Protein AF-A0A2M7J6I3-F1 (afdb_monomer)

Sequence (138 aa):
MFTAGAASIVLYNLITQEGPIFKLLWSYYGLYSVLTGNAFSDILSYIRLFALGLTTGLVAMAINEIVWIVVSWGTWAIPLAAVFFVILHAGNLVINMLGATVHTMRLQFYEFFTKFIRTGGHYFKPLKNFVKYSSLEI

Foldseek 3Di:
DLVVVLVVVLVVLVVPDDDDPVSVVVNVVSSVCCCVPPVVVVVVLCVLVVVLVVVLVVQLVVLVVVLVVQPVVDPVSNVVSVVSNVVSNVVSVVVSVVSVVVSVVVCCVPVVCVPPPDPDDDDDDPPPPPPPPDDPDD

Radius of gyration: 30.02 Å; Cα contacts (8 Å, |Δi|>4): 39; chains: 1; bounding box: 80×75×70 Å

pLDDT: mean 71.2, std 14.81, range [43.47, 93.12]

Secondary structure (DSSP, 8-state):
-HHHHHHHHHHHHHHS---HHHHHHHHHHHHHHHIIIIIHHHHHHHHHHHHHHHHHHHHHHHHHHHHHHHHHT-GGGHHHHHHHHHHHHHHHHHHHHHHHHHHHHHHIIIIIHHHH--S-PPP---------------

Solvent-accessible surface area (backbone atoms only — not comparable to full-atom values): 8154 Å² total; per-residue (Å²): 108,71,67,56,54,53,47,52,55,50,49,53,61,62,74,76,61,98,51,80,69,62,48,55,55,53,47,51,53,48,48,50,49,48,54,60,53,50,53,49,52,53,50,63,62,49,46,57,61,51,50,54,55,50,51,54,50,53,50,52,52,53,52,49,52,54,36,53,56,43,41,69,78,33,83,85,33,43,69,56,27,54,54,49,51,52,52,54,52,53,49,52,50,53,54,46,53,55,49,50,55,55,55,48,52,53,45,49,58,58,59,46,42,72,75,71,53,72,93,79,74,79,81,85,72,78,85,77,81,76,79,74,80,72,79,82,85,124

Structure (mmCIF, N/CA/C/O backbone):
data_AF-A0A2M7J6I3-F1
#
_entry.id   AF-A0A2M7J6I3-F1
#
loop_
_atom_site.group_PDB
_atom_site.id
_atom_site.type_symbol
_atom_site.label_atom_id
_atom_site.label_alt_id
_atom_site.label_comp_id
_atom_site.label_asym_id
_atom_site.label_entity_id
_atom_site.label_seq_id
_atom_site.pdbx_PDB_ins_code
_atom_site.Cartn_x
_atom_site.Cartn_y
_atom_site.Cartn_z
_atom_site.occupancy
_atom_site.B_iso_or_equiv
_atom_site.auth_seq_id
_atom_site.auth_comp_id
_atom_site.auth_asym_id
_atom_site.auth_atom_id
_atom_site.pdbx_PDB_model_num
ATOM 1 N N . MET A 1 1 ? -15.818 16.548 12.578 1.00 50.97 1 MET A N 1
ATOM 2 C CA . MET A 1 1 ? -16.635 15.426 13.105 1.00 50.97 1 MET A CA 1
ATOM 3 C C . MET A 1 1 ? -16.100 14.874 14.427 1.00 50.97 1 MET A C 1
ATOM 5 O O . MET A 1 1 ? -16.887 14.800 15.358 1.00 50.97 1 MET A O 1
ATOM 9 N N . PHE A 1 2 ? -14.798 14.589 14.583 1.00 44.53 2 PHE A N 1
ATOM 10 C CA . PHE A 1 2 ? -14.221 14.157 15.877 1.00 44.53 2 PHE A CA 1
ATOM 11 C C . PHE A 1 2 ? -14.407 15.162 17.030 1.00 44.53 2 PHE A C 1
ATOM 13 O O . PHE A 1 2 ? -14.701 14.768 18.154 1.00 44.53 2 PHE A O 1
ATOM 20 N N . THR A 1 3 ? -14.329 16.464 16.746 1.00 47.62 3 THR A N 1
ATOM 21 C CA . THR A 1 3 ? -14.563 17.535 17.731 1.00 47.62 3 THR A CA 1
ATOM 22 C C . THR A 1 3 ? -16.013 17.604 18.213 1.00 47.62 3 THR A C 1
ATOM 24 O O . THR A 1 3 ? -16.250 17.871 19.384 1.00 47.62 3 THR A O 1
ATOM 27 N N . ALA A 1 4 ? -16.983 17.304 17.342 1.00 54.22 4 ALA A N 1
ATOM 28 C CA . ALA A 1 4 ? -18.402 17.267 17.692 1.00 54.22 4 ALA A CA 1
ATOM 29 C C . ALA A 1 4 ? -18.740 16.043 18.561 1.00 54.22 4 ALA A C 1
ATOM 31 O O . ALA A 1 4 ? -19.471 16.178 19.535 1.00 54.22 4 ALA A O 1
ATOM 32 N N . GLY A 1 5 ? -18.142 14.880 18.262 1.00 57.19 5 GLY A N 1
ATOM 33 C CA . GLY A 1 5 ? -18.269 13.666 19.080 1.00 57.19 5 GLY A CA 1
ATOM 34 C C . GLY A 1 5 ? -17.647 13.818 20.474 1.00 57.19 5 GLY A C 1
ATOM 35 O O . GLY A 1 5 ? -18.268 13.470 21.480 1.00 57.19 5 GLY A O 1
ATOM 36 N N . ALA A 1 6 ? -16.457 14.423 20.548 1.00 55.38 6 ALA A N 1
ATOM 37 C CA . ALA A 1 6 ? -15.814 14.763 21.816 1.00 55.38 6 ALA A CA 1
ATOM 38 C C . ALA A 1 6 ? -16.640 15.788 22.614 1.00 55.38 6 ALA A C 1
ATOM 40 O O . ALA A 1 6 ? -16.854 15.605 23.812 1.00 55.38 6 ALA A O 1
ATOM 41 N N . ALA A 1 7 ? -17.188 16.810 21.947 1.00 56.72 7 ALA A N 1
ATOM 42 C CA . ALA A 1 7 ? -18.059 17.799 22.577 1.00 56.72 7 ALA A CA 1
ATOM 43 C C . ALA A 1 7 ? -19.347 17.175 23.137 1.00 56.72 7 ALA A C 1
ATOM 45 O O . ALA A 1 7 ? -19.743 17.525 24.244 1.00 56.72 7 ALA A O 1
ATOM 46 N N . SER A 1 8 ? -19.971 16.213 22.445 1.00 58.34 8 SER A N 1
ATOM 47 C CA . SER A 1 8 ? -21.177 15.536 22.948 1.00 58.34 8 SER A CA 1
ATOM 48 C C . SER A 1 8 ? -20.927 14.674 24.192 1.00 58.34 8 SER A C 1
ATOM 50 O O . SER A 1 8 ? -21.772 14.641 25.083 1.00 58.34 8 SER A O 1
ATOM 52 N N . ILE A 1 9 ? -19.762 14.025 24.309 1.00 60.66 9 ILE A N 1
ATOM 53 C CA . ILE A 1 9 ? -19.409 13.205 25.484 1.00 60.66 9 ILE A CA 1
ATOM 54 C C . ILE A 1 9 ? -19.045 14.091 26.682 1.00 60.66 9 ILE A C 1
ATOM 56 O O . ILE A 1 9 ? -19.414 13.783 27.819 1.00 60.66 9 ILE A O 1
ATOM 60 N N . VAL A 1 10 ? -18.370 15.216 26.432 1.00 61.69 10 VAL A N 1
ATOM 61 C CA . VAL A 1 10 ? -18.085 16.232 27.455 1.00 61.69 10 VAL A CA 1
ATOM 62 C C . VAL A 1 10 ? -19.378 16.896 27.925 1.00 61.69 10 VAL A C 1
ATOM 64 O O . VAL A 1 10 ? -19.566 17.050 29.127 1.00 61.69 10 VAL A O 1
ATOM 67 N N . LEU A 1 11 ? -20.301 17.218 27.014 1.00 60.81 11 LEU A N 1
ATOM 68 C CA . LEU A 1 11 ? -21.598 17.803 27.355 1.00 60.81 11 LEU A CA 1
ATOM 69 C C . LEU A 1 11 ? -22.469 16.819 28.150 1.00 60.81 11 LEU A C 1
ATOM 71 O O . LEU A 1 11 ? -23.067 17.218 29.141 1.00 60.81 11 LEU A O 1
ATOM 75 N N . TYR A 1 12 ? -22.482 15.532 27.788 1.00 61.28 12 TYR A N 1
ATOM 76 C CA . TYR A 1 12 ? -23.198 14.506 28.553 1.00 61.28 12 TYR A CA 1
ATOM 77 C C . TYR A 1 12 ? -22.631 14.361 29.976 1.00 61.28 12 TYR A C 1
ATOM 79 O O . TYR A 1 12 ? -23.387 14.413 30.942 1.00 61.28 12 TYR A O 1
ATOM 87 N N . ASN A 1 13 ? -21.301 14.314 30.136 1.00 53.62 13 ASN A N 1
ATOM 88 C CA . ASN A 1 13 ? -20.657 14.317 31.460 1.00 53.62 13 ASN A CA 1
ATOM 89 C C . ASN A 1 13 ? -20.875 15.631 32.240 1.00 53.62 13 ASN A C 1
ATOM 91 O O . ASN A 1 13 ? -20.871 15.629 33.472 1.00 53.62 13 ASN A O 1
ATOM 95 N N . LEU A 1 14 ? -21.102 16.752 31.547 1.00 53.72 14 LEU A N 1
ATOM 96 C CA . LEU A 1 14 ? -21.389 18.051 32.158 1.00 53.72 14 LEU A CA 1
ATOM 97 C C . LEU A 1 14 ? -22.806 18.123 32.755 1.00 53.72 14 LEU A C 1
ATOM 99 O O . LEU A 1 14 ? -23.024 18.901 33.683 1.00 53.72 14 LEU A O 1
ATOM 103 N N . ILE A 1 15 ? -23.760 17.328 32.265 1.00 57.84 15 ILE A N 1
ATOM 104 C CA . ILE A 1 15 ? -25.164 17.395 32.705 1.00 57.84 15 ILE A CA 1
ATOM 105 C C . ILE A 1 15 ? -25.437 16.455 33.900 1.00 57.84 15 ILE A C 1
ATOM 107 O O . ILE A 1 15 ? -26.356 16.712 34.668 1.00 57.84 15 ILE A O 1
ATOM 111 N N . THR A 1 16 ? -24.631 15.405 34.122 1.00 50.56 16 THR A N 1
ATOM 112 C CA . THR A 1 16 ? -24.973 14.311 35.064 1.00 50.56 16 THR A CA 1
ATOM 113 C C . THR A 1 16 ? -24.334 14.382 36.470 1.00 50.56 16 THR A C 1
ATOM 115 O O . THR A 1 16 ? -24.668 13.551 37.307 1.00 50.56 16 THR A O 1
ATOM 118 N N . GLN A 1 17 ? -23.423 15.317 36.784 1.00 48.12 17 GLN A N 1
ATOM 119 C CA . GLN A 1 17 ? -22.702 15.335 38.082 1.00 48.12 17 GLN A CA 1
ATOM 120 C C . GLN A 1 17 ? -22.780 16.688 38.826 1.00 48.12 17 GLN A C 1
ATOM 122 O O . GLN A 1 17 ? -22.471 17.749 38.274 1.00 48.12 17 GLN A O 1
ATOM 127 N N . GLU A 1 18 ? -23.148 16.629 40.108 1.00 50.03 18 GLU A N 1
ATOM 128 C CA . GLU A 1 18 ? -23.269 17.738 41.067 1.00 50.03 18 GLU A CA 1
ATOM 129 C C . GLU A 1 18 ? -21.895 18.031 41.722 1.00 50.03 18 GLU A C 1
ATOM 131 O O . GLU A 1 18 ? -21.497 17.370 42.678 1.00 50.03 18 GLU A O 1
ATOM 136 N N . GLY A 1 19 ? -21.124 18.993 41.191 1.00 46.72 19 GLY A N 1
ATOM 137 C CA . GLY A 1 19 ? -19.867 19.456 41.811 1.00 46.72 19 GLY A CA 1
ATOM 138 C C . GLY A 1 19 ? -18.887 20.164 40.848 1.00 46.72 19 GLY A C 1
ATOM 139 O O . GLY A 1 19 ? -18.389 19.525 39.921 1.00 46.72 19 GLY A O 1
ATOM 140 N N . PRO A 1 20 ? -18.550 21.461 41.039 1.00 58.25 20 PRO A N 1
ATOM 141 C CA . PRO A 1 20 ? -17.827 22.271 40.042 1.00 58.25 20 PRO A CA 1
ATOM 142 C C . PRO A 1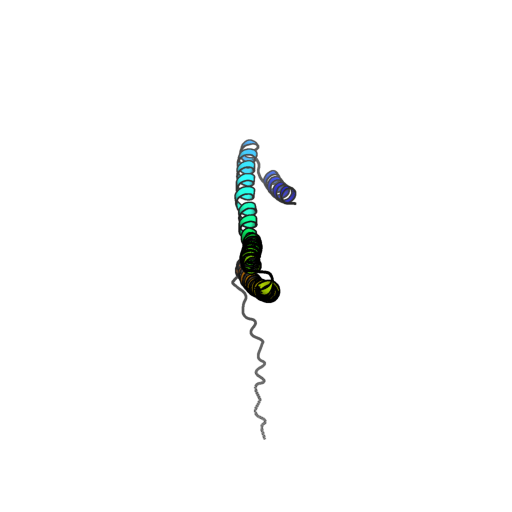 20 ? -16.334 21.930 39.872 1.00 58.25 20 PRO A C 1
ATOM 144 O O . PRO A 1 20 ? -15.815 22.005 38.761 1.00 58.25 20 PRO A O 1
ATOM 147 N N . ILE A 1 21 ? -15.639 21.516 40.938 1.00 59.88 21 ILE A N 1
ATOM 148 C CA . ILE A 1 21 ? -14.189 21.222 40.899 1.00 59.88 21 ILE A CA 1
ATOM 149 C C . ILE A 1 21 ? -13.928 19.799 40.389 1.00 59.88 21 ILE A C 1
ATOM 151 O O . ILE A 1 21 ? -13.038 19.572 39.569 1.00 59.88 21 ILE A O 1
ATOM 155 N N . PHE A 1 22 ? -14.755 18.843 40.817 1.00 58.91 22 PHE A N 1
ATOM 156 C CA . PHE A 1 22 ? -14.677 17.461 40.350 1.00 58.91 22 PHE A CA 1
ATOM 157 C C . PHE A 1 22 ? -15.042 17.357 38.857 1.00 58.91 22 PHE A C 1
ATOM 159 O O . PHE A 1 22 ? -14.405 16.598 38.132 1.00 58.91 22 PHE A O 1
ATOM 166 N N . LYS A 1 23 ? -15.961 18.209 38.362 1.00 58.25 23 LYS A N 1
ATOM 167 C CA . LYS A 1 23 ? -16.309 18.350 36.935 1.00 58.25 23 LYS A CA 1
ATOM 168 C C . LYS A 1 23 ? -15.121 18.679 36.035 1.00 58.25 23 LYS A C 1
ATOM 170 O O . LYS A 1 23 ? -14.993 18.081 34.973 1.00 58.25 23 LYS A O 1
ATOM 175 N N . LEU A 1 24 ? -14.269 19.627 36.426 1.00 64.44 24 LEU A N 1
ATOM 176 C CA . LEU A 1 24 ? -13.163 20.077 35.574 1.00 64.44 24 LEU A CA 1
ATOM 177 C C . LEU A 1 24 ? -12.068 19.005 35.466 1.00 64.44 24 LEU A C 1
ATOM 179 O O . LEU A 1 24 ? -11.575 18.726 34.374 1.00 64.44 24 LEU A O 1
ATOM 183 N N . LEU A 1 25 ? -11.742 18.362 36.592 1.00 66.38 25 LEU A N 1
ATOM 184 C CA . LEU A 1 25 ? -10.764 17.276 36.659 1.00 66.38 25 LEU A CA 1
ATOM 185 C C . LEU A 1 25 ? -11.240 16.038 35.890 1.00 66.38 25 LEU A C 1
ATOM 187 O O . LEU A 1 25 ? -10.522 15.560 35.014 1.00 66.38 25 LEU A O 1
ATOM 191 N N . TRP A 1 26 ? -12.461 15.554 36.140 1.00 57.84 26 TRP A N 1
ATOM 192 C CA . TRP A 1 26 ? -13.002 14.400 35.410 1.00 57.84 26 TRP A CA 1
ATOM 193 C C . TRP A 1 26 ? -13.239 14.690 33.923 1.00 57.84 26 TRP A C 1
ATOM 195 O O . TRP A 1 2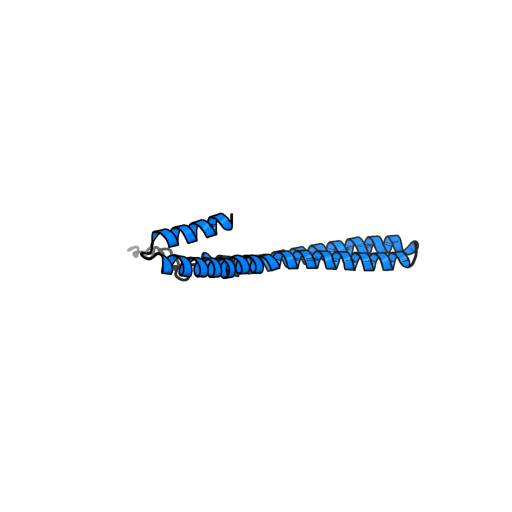6 ? -13.060 13.798 33.099 1.00 57.84 26 TRP A O 1
ATOM 205 N N . SER A 1 27 ? -13.572 15.930 33.552 1.00 58.09 27 SER A N 1
ATOM 206 C CA . SER A 1 27 ? -13.697 16.343 32.148 1.00 58.09 27 SER A CA 1
ATOM 207 C C . SER A 1 27 ? -12.345 16.359 31.426 1.00 58.09 27 SER A C 1
ATOM 209 O O . SER A 1 27 ? -12.250 15.876 30.300 1.00 58.09 27 SER A O 1
ATOM 211 N N . TYR A 1 28 ? -11.271 16.820 32.081 1.00 64.19 28 TYR A N 1
ATOM 212 C CA . TYR A 1 28 ? -9.920 16.768 31.512 1.00 64.19 28 TYR A CA 1
ATOM 213 C C . TYR A 1 28 ? 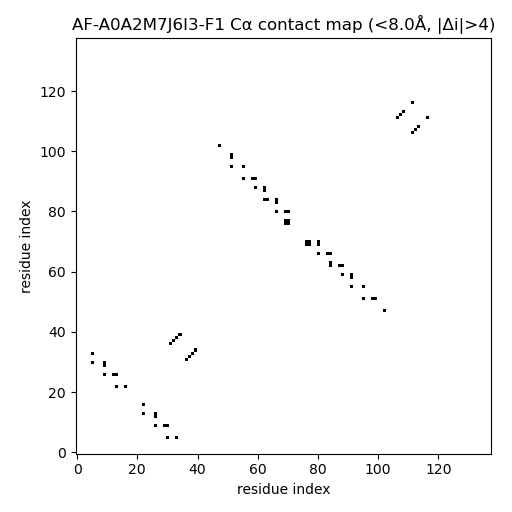-9.421 15.325 31.354 1.00 64.19 28 TYR A C 1
ATOM 215 O O . TYR A 1 28 ? -8.940 14.959 30.282 1.00 64.19 28 TYR A O 1
ATOM 223 N N . TYR A 1 29 ? -9.608 14.474 32.370 1.00 60.25 29 TYR A N 1
ATOM 224 C CA . TYR A 1 29 ? -9.287 13.043 32.276 1.00 60.25 29 TYR A CA 1
ATOM 225 C C . TYR A 1 29 ? -10.15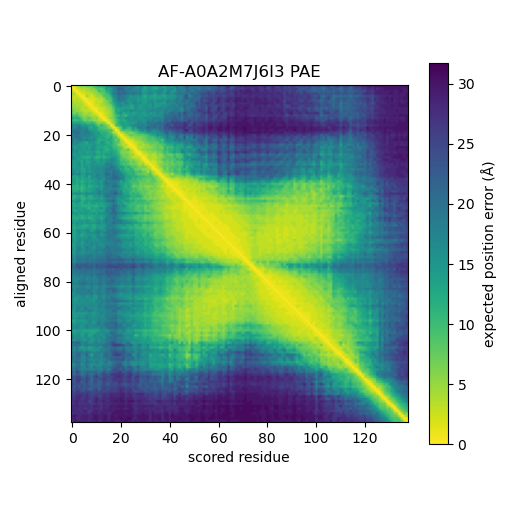9 12.307 31.247 1.00 60.25 29 TYR A C 1
ATOM 227 O O . TYR A 1 29 ? -9.658 11.430 30.547 1.00 60.25 29 TYR A O 1
ATOM 235 N N . GLY A 1 30 ? -11.435 12.678 31.105 1.00 62.97 30 GLY A N 1
ATOM 236 C CA . GLY A 1 30 ? -12.347 12.136 30.095 1.00 62.97 30 GLY A CA 1
ATOM 237 C C . GLY A 1 30 ? -11.978 12.556 28.672 1.00 62.97 30 GLY A C 1
ATOM 238 O O . GLY A 1 30 ? -12.005 11.734 27.761 1.00 62.97 30 GLY A O 1
ATOM 239 N N . LEU A 1 31 ? -11.546 13.803 28.470 1.00 61.00 31 LEU A N 1
ATOM 240 C CA . LEU A 1 31 ? -10.969 14.252 27.200 1.00 61.00 31 LEU A CA 1
ATOM 241 C C . LEU A 1 31 ? -9.670 13.509 26.897 1.00 61.00 31 LEU A C 1
ATOM 243 O O . LEU A 1 31 ? -9.493 13.042 25.776 1.00 61.00 31 LEU A O 1
ATOM 247 N N . TYR A 1 32 ? -8.795 13.340 27.889 1.00 61.94 32 TYR A N 1
ATOM 248 C CA . TYR A 1 32 ? -7.533 12.625 27.716 1.00 61.94 32 TYR A CA 1
ATOM 249 C C . TYR A 1 32 ? -7.755 11.139 27.401 1.00 61.94 32 TYR A C 1
ATOM 251 O O . TYR A 1 32 ? -7.092 10.602 26.514 1.00 61.94 32 TYR A O 1
ATOM 259 N N . SER A 1 33 ? -8.716 10.477 28.056 1.00 60.84 33 SER A N 1
ATOM 260 C CA . SER A 1 33 ? -9.027 9.062 27.812 1.00 60.84 33 SER A CA 1
ATOM 261 C C . SER A 1 33 ? -9.744 8.836 26.479 1.00 60.84 33 SER A C 1
ATOM 263 O O . SER A 1 33 ? -9.469 7.847 25.804 1.00 60.84 33 SER A O 1
ATOM 265 N N . VAL A 1 34 ? -10.594 9.767 26.036 1.00 61.91 34 VAL A N 1
ATOM 266 C CA . VAL A 1 34 ? -11.282 9.681 24.737 1.00 61.91 34 VAL A CA 1
ATOM 267 C C . VAL A 1 34 ? -10.342 10.032 23.578 1.00 61.91 34 VAL A C 1
ATOM 269 O O . VAL A 1 34 ? -10.347 9.334 22.562 1.00 61.91 34 VAL A O 1
ATOM 272 N N . LEU A 1 35 ? -9.500 11.063 23.729 1.00 59.66 35 LEU A N 1
ATOM 273 C CA . LEU A 1 35 ? -8.504 11.453 22.722 1.00 59.66 35 LEU A CA 1
ATOM 274 C C . LEU A 1 35 ? -7.396 10.404 22.589 1.00 59.66 35 LEU A C 1
ATOM 276 O O . LEU A 1 35 ? -7.014 10.061 21.474 1.00 59.66 35 LEU A O 1
ATOM 280 N N . THR A 1 36 ? -6.909 9.859 23.704 1.00 62.22 36 THR A N 1
ATOM 281 C CA . THR A 1 36 ? -5.831 8.858 23.680 1.00 62.22 36 THR A CA 1
ATOM 282 C C . THR A 1 36 ? -6.361 7.453 23.392 1.00 62.22 36 THR A C 1
ATOM 284 O O . THR A 1 36 ? -5.665 6.660 22.774 1.00 62.22 36 THR A O 1
ATOM 287 N N . GLY A 1 37 ? -7.592 7.125 23.796 1.00 61.72 37 GLY A N 1
ATOM 288 C CA . GLY A 1 37 ? -8.162 5.786 23.628 1.00 61.72 37 GLY A CA 1
ATOM 289 C C . GLY A 1 37 ? -8.773 5.535 22.249 1.00 61.72 37 GLY A C 1
ATOM 290 O O . GLY A 1 37 ? -8.444 4.540 21.609 1.00 61.72 37 GLY A O 1
ATOM 291 N N . ASN A 1 38 ? -9.645 6.427 21.766 1.00 64.06 38 ASN A N 1
ATOM 292 C CA . ASN A 1 38 ? -10.386 6.188 20.520 1.00 64.06 38 ASN A CA 1
ATOM 293 C C . ASN A 1 38 ? -9.605 6.656 19.284 1.00 64.06 38 ASN A C 1
ATOM 295 O O . ASN A 1 38 ? -9.487 5.910 18.319 1.00 64.06 38 ASN A O 1
ATOM 299 N N . ALA A 1 39 ? -8.997 7.848 19.317 1.00 65.62 39 ALA A N 1
ATOM 300 C CA . ALA A 1 39 ? -8.332 8.392 18.129 1.00 65.62 39 ALA A CA 1
ATOM 301 C C . ALA A 1 39 ? -7.045 7.631 17.760 1.00 65.62 39 ALA A C 1
ATOM 303 O O . ALA A 1 39 ? -6.796 7.384 16.583 1.00 65.62 39 ALA A O 1
ATOM 304 N N . PHE A 1 40 ? -6.244 7.200 18.743 1.00 71.56 40 PHE A N 1
ATOM 305 C CA . PHE A 1 40 ? -5.083 6.341 18.470 1.00 71.56 40 PHE A CA 1
ATOM 306 C C . PHE A 1 40 ? -5.497 4.958 17.968 1.00 71.56 40 PHE A C 1
ATOM 308 O O . PHE A 1 40 ? -4.860 4.433 17.058 1.00 71.56 40 PHE A O 1
ATOM 315 N N . SER A 1 41 ? -6.568 4.384 18.523 1.00 70.44 41 SER A N 1
ATOM 316 C CA . SER A 1 41 ? -7.123 3.113 18.050 1.00 70.44 41 SER A CA 1
ATOM 317 C C . SER A 1 41 ? -7.579 3.216 16.590 1.00 70.44 41 SER A C 1
ATOM 319 O O . SER A 1 41 ? -7.259 2.343 15.782 1.00 70.44 41 SER A O 1
ATOM 321 N N . ASP A 1 42 ? -8.241 4.315 16.223 1.00 74.81 42 ASP A N 1
ATOM 322 C CA . ASP A 1 42 ? -8.676 4.575 14.848 1.00 74.81 42 ASP A CA 1
ATOM 323 C C . ASP A 1 42 ? -7.474 4.753 13.898 1.00 74.81 42 ASP A C 1
ATOM 325 O O . ASP A 1 42 ? -7.432 4.150 12.824 1.00 74.81 42 ASP A O 1
ATOM 329 N N . ILE A 1 43 ? -6.442 5.503 14.301 1.00 79.88 43 ILE A N 1
ATOM 330 C CA . ILE A 1 43 ? -5.212 5.688 13.507 1.00 79.88 43 ILE A CA 1
ATOM 331 C C . ILE A 1 43 ? -4.477 4.356 13.295 1.00 79.88 43 ILE A C 1
ATOM 333 O O . ILE A 1 43 ? -4.062 4.042 12.176 1.00 79.88 43 ILE A O 1
ATOM 337 N N . LEU A 1 44 ? -4.337 3.548 14.349 1.00 79.25 44 LEU A N 1
ATOM 338 C CA . LEU A 1 44 ? -3.692 2.234 14.280 1.00 79.25 44 LEU A CA 1
ATOM 339 C C . LEU A 1 44 ? -4.467 1.258 13.384 1.00 79.25 44 LEU A C 1
ATOM 341 O O . LEU A 1 44 ? -3.848 0.434 12.707 1.00 79.25 44 LEU A O 1
ATOM 345 N N . SER A 1 45 ? -5.797 1.374 13.324 1.00 76.31 45 SER A N 1
ATOM 346 C CA . SER A 1 45 ? -6.621 0.587 12.400 1.00 76.31 45 SER A CA 1
ATOM 347 C C . SER A 1 45 ? -6.340 0.960 10.931 1.00 76.31 45 SER A C 1
ATOM 349 O O . SER A 1 45 ? -6.137 0.079 10.087 1.00 76.31 45 SER A O 1
ATOM 351 N N . TYR A 1 46 ? -6.191 2.257 10.630 1.00 77.81 46 TYR A N 1
ATOM 352 C CA . TYR A 1 46 ? -5.952 2.766 9.268 1.00 77.81 46 TYR A CA 1
ATOM 353 C C . TYR A 1 46 ? -4.498 2.689 8.780 1.00 77.81 46 TYR A C 1
ATOM 355 O O . TYR A 1 46 ? -4.270 2.647 7.565 1.00 77.81 46 TYR A O 1
ATOM 363 N N . ILE A 1 47 ? -3.514 2.577 9.681 1.00 84.12 47 ILE A N 1
ATOM 364 C CA . ILE A 1 47 ? -2.096 2.361 9.328 1.00 84.12 47 ILE A CA 1
ATOM 365 C C . ILE A 1 47 ? -1.915 1.165 8.389 1.00 84.12 47 ILE A C 1
ATOM 367 O O . ILE A 1 47 ? -1.015 1.160 7.557 1.00 84.12 47 ILE A O 1
ATOM 371 N N . ARG A 1 48 ? -2.794 0.165 8.466 1.00 82.19 48 ARG A N 1
ATOM 372 C CA . ARG A 1 48 ? -2.757 -1.016 7.603 1.00 82.19 48 ARG A CA 1
ATOM 373 C C . ARG A 1 48 ? -2.991 -0.701 6.123 1.00 82.19 48 ARG A C 1
ATOM 375 O O . ARG A 1 48 ? -2.299 -1.244 5.266 1.00 82.19 48 ARG A O 1
ATOM 382 N N . LEU A 1 49 ? -3.962 0.161 5.827 1.00 82.44 49 LEU A N 1
ATOM 383 C CA . LEU A 1 49 ? -4.256 0.593 4.458 1.00 82.44 49 LEU A CA 1
ATOM 384 C C . LEU A 1 49 ? -3.136 1.493 3.931 1.00 82.44 49 LEU A C 1
ATOM 386 O O . LEU A 1 49 ? -2.711 1.348 2.787 1.00 82.44 49 LEU A O 1
ATOM 390 N N . PHE A 1 50 ? -2.611 2.363 4.797 1.00 85.06 50 PHE A N 1
ATOM 391 C CA . PHE A 1 50 ? -1.442 3.182 4.495 1.00 85.06 50 PHE A CA 1
ATOM 392 C C . PHE A 1 50 ? -0.202 2.330 4.183 1.00 85.06 50 PHE A C 1
ATOM 394 O O . PHE A 1 50 ? 0.445 2.550 3.164 1.00 85.06 50 PHE A O 1
ATOM 401 N N . ALA A 1 51 ? 0.097 1.327 5.012 1.00 86.00 51 ALA A N 1
ATOM 402 C CA . ALA A 1 51 ? 1.230 0.424 4.830 1.00 86.00 51 ALA A CA 1
ATOM 403 C C . ALA A 1 51 ? 1.120 -0.364 3.522 1.00 86.00 51 ALA A C 1
ATOM 405 O O . ALA A 1 51 ? 2.099 -0.438 2.785 1.00 86.00 51 ALA A O 1
ATOM 406 N N . LEU A 1 52 ? -0.075 -0.881 3.198 1.00 86.06 52 LEU A N 1
ATOM 407 C CA . LEU A 1 52 ? -0.318 -1.540 1.917 1.00 86.06 52 LEU A CA 1
ATOM 408 C C . LEU A 1 52 ? 0.031 -0.590 0.763 1.00 86.06 52 LEU A C 1
ATOM 410 O O . LEU A 1 52 ? 0.885 -0.940 -0.044 1.00 86.06 52 LEU A O 1
ATOM 414 N N . GLY A 1 53 ? -0.540 0.624 0.757 1.00 86.69 53 GLY A N 1
ATOM 415 C CA . GLY A 1 53 ? -0.289 1.684 -0.232 1.00 86.69 53 GLY A CA 1
ATOM 416 C C . GLY A 1 53 ? 1.194 2.036 -0.407 1.00 86.69 53 GLY A C 1
ATOM 417 O O . GLY A 1 53 ? 1.703 2.073 -1.531 1.00 86.69 53 GLY A O 1
ATOM 418 N N . LEU A 1 54 ? 1.894 2.233 0.711 1.00 91.31 54 LEU A N 1
ATOM 419 C CA . LEU A 1 54 ? 3.317 2.560 0.755 1.00 91.31 54 LEU A CA 1
ATOM 420 C C . LEU A 1 54 ? 4.171 1.442 0.141 1.00 91.31 54 LEU A C 1
ATOM 422 O O . LEU A 1 54 ? 5.025 1.708 -0.704 1.00 91.31 54 LEU A O 1
ATOM 426 N N . THR A 1 55 ? 3.910 0.185 0.507 1.00 89.50 55 THR A N 1
ATOM 427 C CA . THR A 1 55 ? 4.635 -0.970 -0.038 1.00 89.50 55 THR A CA 1
ATOM 428 C C . THR A 1 55 ? 4.461 -1.082 -1.553 1.00 89.50 55 THR A C 1
ATOM 430 O O . THR A 1 55 ? 5.441 -1.341 -2.248 1.00 89.50 55 THR A O 1
ATOM 433 N N . THR A 1 56 ? 3.260 -0.821 -2.087 1.00 89.94 56 THR A N 1
ATOM 434 C CA . THR A 1 56 ? 3.017 -0.831 -3.547 1.00 89.94 56 THR A CA 1
ATOM 435 C C . THR A 1 56 ? 3.915 0.158 -4.287 1.00 89.94 56 THR A C 1
ATOM 437 O O . THR A 1 56 ? 4.475 -0.170 -5.336 1.00 89.94 56 THR A O 1
ATOM 440 N N . GLY A 1 57 ? 4.057 1.359 -3.713 1.00 90.94 57 GLY A N 1
ATOM 441 C CA . GLY A 1 57 ? 4.807 2.463 -4.290 1.00 90.94 57 GLY A CA 1
ATOM 442 C C . GLY A 1 57 ? 6.300 2.191 -4.242 1.00 90.94 57 GLY A C 1
ATOM 443 O O . GLY A 1 57 ? 6.978 2.367 -5.250 1.00 90.94 57 GLY A O 1
ATOM 444 N N . LEU A 1 58 ? 6.803 1.670 -3.116 1.00 92.25 58 LEU A N 1
ATOM 445 C CA . LEU A 1 58 ? 8.205 1.260 -3.003 1.00 92.25 58 LEU A CA 1
ATOM 446 C C . LEU A 1 58 ? 8.561 0.160 -4.011 1.00 92.25 58 LEU A C 1
ATOM 448 O O . LEU A 1 58 ? 9.617 0.229 -4.636 1.00 92.25 58 LEU A O 1
ATOM 452 N N . VAL A 1 59 ? 7.687 -0.833 -4.201 1.00 91.31 59 VAL A N 1
ATOM 453 C CA . VAL A 1 59 ? 7.920 -1.895 -5.191 1.00 91.31 59 VAL A CA 1
ATOM 454 C C . VAL A 1 59 ? 7.913 -1.326 -6.612 1.00 91.31 59 VAL A C 1
ATOM 456 O O . VAL A 1 59 ? 8.804 -1.653 -7.389 1.00 91.31 59 VAL A O 1
ATOM 459 N N . ALA A 1 60 ? 6.979 -0.430 -6.950 1.00 92.06 60 ALA A N 1
ATOM 460 C CA . ALA A 1 60 ? 6.961 0.232 -8.258 1.00 92.06 60 ALA A CA 1
ATOM 461 C C . ALA A 1 60 ? 8.235 1.060 -8.511 1.00 92.06 60 ALA A C 1
ATOM 463 O O . ALA A 1 60 ? 8.804 1.005 -9.601 1.00 92.06 60 ALA A O 1
ATOM 464 N N . MET A 1 61 ? 8.730 1.771 -7.492 1.00 93.12 61 MET A N 1
ATOM 465 C CA . MET A 1 61 ? 10.006 2.489 -7.570 1.00 93.12 61 MET A CA 1
ATOM 466 C C . MET A 1 61 ? 11.179 1.531 -7.806 1.00 93.12 61 MET A C 1
ATOM 468 O O . MET A 1 61 ? 11.980 1.769 -8.704 1.00 93.12 61 MET A O 1
ATOM 472 N N . ALA A 1 62 ? 11.253 0.418 -7.073 1.00 92.50 62 ALA A N 1
ATOM 473 C CA . ALA A 1 62 ? 12.304 -0.581 -7.264 1.00 92.50 62 ALA A CA 1
ATOM 474 C C . ALA A 1 62 ? 12.262 -1.220 -8.666 1.00 92.50 62 ALA A C 1
ATOM 476 O O . ALA A 1 62 ? 13.306 -1.434 -9.280 1.00 92.50 62 ALA A O 1
ATOM 477 N N . ILE A 1 63 ? 11.065 -1.485 -9.201 1.00 90.81 63 ILE A N 1
ATOM 478 C CA . ILE A 1 63 ? 10.886 -1.979 -10.575 1.00 90.81 63 ILE A CA 1
ATOM 479 C C . ILE A 1 63 ? 11.408 -0.955 -11.586 1.00 90.81 63 ILE A C 1
ATOM 481 O O . ILE A 1 63 ? 12.110 -1.334 -12.522 1.00 90.81 63 ILE A O 1
ATOM 485 N N . ASN A 1 64 ? 11.103 0.331 -11.394 1.00 91.25 64 ASN A N 1
ATOM 486 C CA . ASN A 1 64 ? 11.600 1.389 -12.271 1.00 91.25 64 ASN A CA 1
ATOM 487 C C . ASN A 1 64 ? 13.131 1.467 -12.264 1.00 91.25 64 ASN A C 1
ATOM 489 O O . ASN A 1 64 ? 13.722 1.575 -13.334 1.00 91.25 64 ASN A O 1
ATOM 493 N N . GLU A 1 65 ? 13.776 1.346 -11.102 1.00 92.25 65 GLU A N 1
ATOM 494 C CA . GLU A 1 65 ? 15.244 1.306 -11.014 1.00 92.25 65 GLU A CA 1
ATOM 495 C C . GLU A 1 65 ? 15.839 0.119 -11.785 1.00 92.25 65 GLU A C 1
ATOM 497 O O . GLU A 1 65 ? 16.785 0.282 -12.557 1.00 92.25 65 GLU A O 1
ATOM 502 N N . ILE A 1 66 ? 15.243 -1.074 -11.663 1.00 88.62 66 ILE A N 1
ATOM 503 C CA . ILE A 1 66 ? 15.674 -2.256 -12.428 1.00 88.62 66 ILE A CA 1
ATOM 504 C C . ILE A 1 66 ? 15.546 -2.000 -13.937 1.00 88.62 66 ILE A C 1
ATOM 506 O O . ILE A 1 66 ? 16.450 -2.335 -14.703 1.00 88.62 66 ILE A O 1
ATOM 510 N N . VAL A 1 67 ? 14.449 -1.377 -14.374 1.00 87.62 67 VAL A N 1
ATOM 511 C CA . VAL A 1 67 ? 14.221 -1.044 -15.788 1.00 87.62 67 VAL A CA 1
ATOM 512 C C . VAL A 1 67 ? 15.251 -0.028 -16.292 1.00 87.62 67 VAL A C 1
ATOM 514 O O . VAL A 1 67 ? 15.796 -0.222 -17.379 1.00 87.62 67 VAL A O 1
ATOM 517 N N . TRP A 1 68 ? 15.589 1.000 -15.508 1.00 88.00 68 TRP A N 1
ATOM 518 C CA . TRP A 1 68 ? 16.627 1.974 -15.870 1.00 88.00 68 TRP A CA 1
ATOM 519 C C . TRP A 1 68 ? 18.011 1.339 -16.022 1.00 88.00 68 TRP A C 1
ATOM 521 O O . TRP A 1 68 ? 18.730 1.657 -16.974 1.00 88.00 68 TRP A O 1
ATOM 531 N N . ILE A 1 69 ? 18.361 0.393 -15.146 1.00 88.38 69 ILE A N 1
ATOM 532 C CA . ILE A 1 69 ? 19.615 -0.364 -15.253 1.00 88.38 69 ILE A CA 1
ATOM 533 C C . ILE A 1 69 ? 19.646 -1.160 -16.565 1.00 88.38 69 ILE A C 1
ATOM 535 O O . ILE A 1 69 ? 20.647 -1.112 -17.278 1.00 88.38 69 ILE A O 1
ATOM 539 N N . VAL A 1 70 ? 18.552 -1.832 -16.935 1.00 83.75 70 VAL A N 1
ATOM 540 C CA . VAL A 1 70 ? 18.481 -2.616 -18.183 1.00 83.75 70 VAL A CA 1
ATOM 541 C C . VAL A 1 70 ? 18.574 -1.721 -19.422 1.00 83.75 70 VAL A C 1
ATOM 543 O O . VAL A 1 70 ? 19.271 -2.063 -20.375 1.00 83.75 70 VAL A O 1
ATOM 546 N N . VAL A 1 71 ? 17.937 -0.547 -19.409 1.00 84.31 71 VAL A N 1
ATOM 547 C CA . VAL A 1 71 ? 18.037 0.429 -20.511 1.00 84.31 71 VAL A CA 1
ATOM 548 C C . VAL A 1 71 ? 19.469 0.962 -20.666 1.00 84.31 71 VAL A C 1
ATOM 550 O O . VAL A 1 71 ? 19.909 1.221 -21.787 1.00 84.31 71 VAL A O 1
ATOM 553 N N . SER A 1 72 ? 20.228 1.073 -19.570 1.00 83.62 72 SER A N 1
ATOM 554 C CA . SER A 1 72 ? 21.617 1.556 -19.599 1.00 83.62 72 SER A CA 1
ATOM 555 C C . SER A 1 72 ? 22.603 0.605 -20.298 1.00 83.62 72 SER A C 1
ATOM 557 O O . SER A 1 72 ? 23.674 1.040 -20.718 1.00 83.62 72 SER A O 1
ATOM 559 N N . TRP A 1 73 ? 22.248 -0.674 -20.483 1.00 81.88 73 TRP A N 1
ATOM 560 C CA . TRP A 1 73 ? 23.091 -1.670 -21.166 1.00 81.88 73 TRP A CA 1
ATOM 561 C C . TRP A 1 73 ? 23.157 -1.491 -22.692 1.00 81.88 73 TRP A C 1
ATOM 563 O O . TRP A 1 73 ? 23.986 -2.117 -23.359 1.00 81.88 73 TRP A O 1
ATOM 573 N N . GLY A 1 74 ? 22.316 -0.619 -23.254 1.00 82.75 74 GLY A N 1
ATOM 574 C CA . GLY A 1 74 ? 22.360 -0.221 -24.657 1.00 82.75 74 GLY A CA 1
ATOM 575 C C . GLY A 1 74 ? 20.983 -0.177 -25.313 1.00 82.75 74 GLY A C 1
ATOM 576 O O . GLY A 1 74 ? 20.018 -0.780 -24.850 1.00 82.75 74 GLY A O 1
ATOM 577 N N . THR A 1 75 ? 20.891 0.507 -26.454 1.00 77.69 75 THR A N 1
ATOM 578 C CA . THR A 1 75 ? 19.639 0.694 -27.213 1.00 77.69 75 THR A CA 1
ATOM 579 C C . THR A 1 75 ? 18.992 -0.613 -27.684 1.00 77.69 75 THR A C 1
ATOM 581 O O . THR A 1 75 ? 17.781 -0.662 -27.886 1.00 77.69 75 THR A O 1
ATOM 584 N N . TRP A 1 76 ? 19.765 -1.695 -27.799 1.00 80.44 76 TRP A N 1
ATOM 585 C CA . TRP A 1 76 ? 19.270 -3.038 -28.115 1.00 80.44 76 TRP A CA 1
ATOM 586 C C . TRP A 1 76 ? 18.460 -3.675 -26.968 1.00 80.44 76 TRP A C 1
ATOM 588 O O . TRP A 1 76 ? 17.642 -4.557 -27.221 1.00 80.44 76 TRP A O 1
ATOM 598 N N . ALA A 1 77 ? 18.640 -3.217 -25.724 1.00 80.94 77 ALA A N 1
ATOM 599 C CA . ALA A 1 77 ? 17.947 -3.729 -24.539 1.00 80.94 77 ALA A CA 1
ATOM 600 C C . ALA A 1 77 ? 16.593 -3.036 -24.268 1.00 80.94 77 ALA A C 1
ATOM 602 O O . ALA A 1 77 ? 15.824 -3.491 -23.424 1.00 80.94 77 ALA A O 1
ATOM 603 N N . ILE A 1 78 ? 16.252 -1.974 -25.008 1.00 82.81 78 ILE A N 1
ATOM 604 C CA . ILE A 1 78 ? 14.985 -1.228 -24.880 1.00 82.81 78 ILE A CA 1
ATOM 605 C C . ILE A 1 78 ? 13.730 -2.117 -25.033 1.00 82.81 78 ILE A C 1
ATOM 607 O O . ILE A 1 78 ? 12.852 -2.039 -24.170 1.00 82.81 78 ILE A O 1
ATOM 611 N N . PRO A 1 79 ? 13.598 -2.985 -26.062 1.00 86.50 79 PRO A N 1
ATOM 612 C CA . PRO A 1 79 ? 12.428 -3.861 -26.171 1.00 86.50 79 PRO A CA 1
ATOM 613 C C . PRO A 1 79 ? 12.336 -4.868 -25.016 1.00 86.50 79 PRO A C 1
ATOM 615 O O . PRO A 1 79 ? 11.239 -5.169 -24.547 1.00 86.50 79 PRO A O 1
ATOM 618 N N . LEU A 1 80 ? 13.476 -5.343 -24.503 1.00 85.12 80 LEU A N 1
ATOM 619 C CA . LEU A 1 80 ? 13.523 -6.226 -23.336 1.00 85.12 80 LEU A CA 1
ATOM 620 C C . LEU A 1 80 ? 13.069 -5.497 -22.060 1.00 85.12 80 LEU A C 1
ATOM 622 O O . LEU A 1 80 ? 12.282 -6.041 -21.284 1.00 85.12 80 LEU A O 1
ATOM 626 N N . ALA A 1 81 ? 13.508 -4.250 -21.877 1.00 85.56 81 ALA A N 1
ATOM 627 C CA . ALA A 1 81 ? 13.106 -3.395 -20.766 1.00 85.56 81 ALA A CA 1
ATOM 628 C C . ALA A 1 81 ? 11.593 -3.114 -20.767 1.00 85.56 81 ALA A C 1
ATOM 630 O O . ALA A 1 81 ? 10.967 -3.151 -19.710 1.00 85.56 81 ALA A O 1
ATOM 631 N N . ALA A 1 82 ? 10.986 -2.906 -21.942 1.00 87.12 82 ALA A N 1
ATOM 632 C CA . ALA A 1 82 ? 9.542 -2.701 -22.073 1.00 87.12 82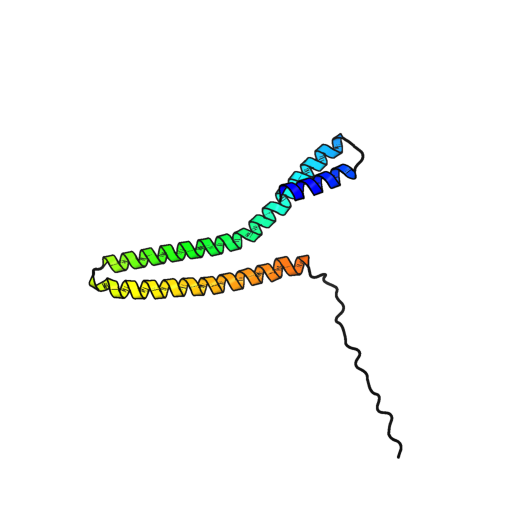 ALA A CA 1
ATOM 633 C C . ALA A 1 82 ? 8.733 -3.940 -21.644 1.00 87.12 82 ALA A C 1
ATOM 635 O O . ALA A 1 82 ? 7.741 -3.818 -20.924 1.00 87.12 82 ALA A O 1
ATOM 636 N N . VAL A 1 83 ? 9.179 -5.140 -22.029 1.00 88.69 83 VAL A N 1
ATOM 637 C CA . VAL A 1 83 ? 8.544 -6.400 -21.608 1.00 88.69 83 VAL A CA 1
ATOM 638 C C . VAL A 1 83 ? 8.667 -6.593 -20.094 1.00 88.69 83 VAL A C 1
ATOM 640 O O . VAL A 1 83 ? 7.671 -6.887 -19.430 1.00 88.69 83 VAL A O 1
ATOM 643 N N . PHE A 1 84 ? 9.858 -6.367 -19.529 1.00 87.06 84 PHE A N 1
ATOM 644 C CA . PHE A 1 84 ? 10.078 -6.428 -18.081 1.00 87.06 84 PHE A CA 1
ATOM 645 C C . PHE A 1 84 ? 9.209 -5.417 -17.329 1.00 87.06 84 PHE A C 1
ATOM 647 O O . PHE A 1 84 ? 8.566 -5.777 -16.347 1.00 87.06 84 PHE A O 1
ATOM 654 N N . PHE A 1 85 ? 9.119 -4.178 -17.812 1.00 89.88 85 PHE A N 1
ATOM 655 C CA . PHE A 1 85 ? 8.295 -3.141 -17.197 1.00 89.88 85 PHE A CA 1
ATOM 656 C C . PHE A 1 85 ? 6.831 -3.576 -17.065 1.00 89.88 85 PHE A C 1
ATOM 658 O O . PHE A 1 85 ? 6.259 -3.469 -15.978 1.00 89.88 85 PHE A O 1
ATOM 665 N N . VAL A 1 86 ? 6.248 -4.117 -18.141 1.00 91.38 86 VAL A N 1
ATOM 666 C CA . VAL A 1 86 ? 4.849 -4.575 -18.160 1.00 91.38 86 VAL A CA 1
ATOM 667 C C . VAL A 1 86 ? 4.648 -5.778 -17.243 1.00 91.38 86 VAL A C 1
ATOM 669 O O . VAL A 1 86 ? 3.709 -5.783 -16.448 1.00 91.38 86 VAL A O 1
ATOM 672 N N . ILE A 1 87 ? 5.531 -6.779 -17.306 1.00 91.50 87 ILE A N 1
ATOM 673 C CA . ILE A 1 87 ? 5.407 -7.997 -16.492 1.00 91.50 87 ILE A CA 1
ATOM 674 C C . ILE A 1 87 ? 5.560 -7.678 -15.002 1.00 91.50 87 ILE A C 1
ATOM 676 O O . ILE A 1 87 ? 4.745 -8.130 -14.197 1.00 91.50 87 ILE A O 1
ATOM 680 N N . LEU A 1 88 ? 6.565 -6.884 -14.620 1.00 89.88 88 LEU A N 1
ATOM 681 C CA . LEU A 1 88 ? 6.791 -6.55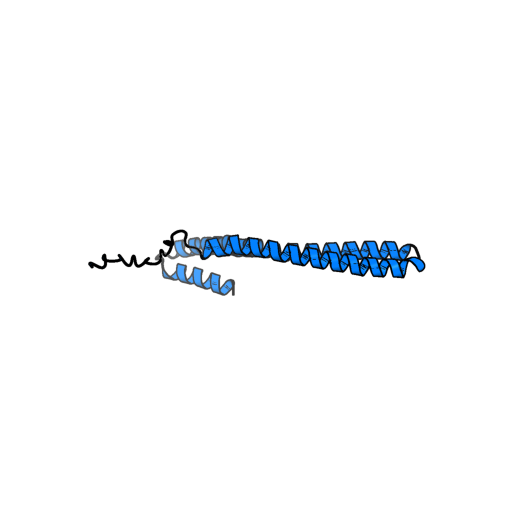3 -13.214 1.00 89.88 88 LEU A CA 1
ATOM 682 C C . LEU A 1 88 ? 5.694 -5.636 -12.655 1.00 89.88 88 LEU A C 1
ATOM 684 O O . LEU A 1 88 ? 5.265 -5.852 -11.522 1.00 89.88 88 LEU A O 1
ATOM 688 N N . HIS A 1 89 ? 5.177 -4.673 -13.427 1.00 89.56 89 HIS A N 1
ATOM 689 C CA . HIS A 1 89 ? 4.040 -3.858 -12.979 1.00 89.56 89 HIS A CA 1
ATOM 690 C C . HIS A 1 89 ? 2.747 -4.672 -12.870 1.00 89.56 89 HIS A C 1
ATOM 692 O O . HIS A 1 89 ? 2.010 -4.512 -11.894 1.00 89.56 89 HIS A O 1
ATOM 698 N N . ALA A 1 90 ? 2.485 -5.579 -13.816 1.00 90.62 90 ALA A N 1
ATOM 699 C CA . ALA A 1 90 ? 1.343 -6.486 -13.738 1.00 90.62 90 ALA A CA 1
ATOM 700 C C . ALA A 1 90 ? 1.451 -7.421 -12.521 1.00 90.62 90 ALA A C 1
ATOM 702 O O . ALA A 1 90 ? 0.479 -7.597 -11.787 1.00 90.62 90 ALA A O 1
ATOM 703 N N . GLY A 1 91 ? 2.644 -7.958 -12.248 1.00 87.19 91 GLY A N 1
ATOM 704 C CA . GLY A 1 91 ? 2.913 -8.755 -11.050 1.00 87.19 91 GLY A CA 1
ATOM 705 C C . GLY A 1 91 ? 2.710 -7.964 -9.754 1.00 87.19 91 GLY A C 1
ATOM 706 O O . GLY A 1 91 ? 2.049 -8.452 -8.836 1.00 87.19 91 GLY A O 1
ATOM 707 N N . ASN A 1 92 ? 3.201 -6.721 -9.696 1.00 89.75 92 ASN A N 1
ATOM 708 C CA . ASN A 1 92 ? 2.999 -5.834 -8.547 1.00 89.75 92 ASN A CA 1
ATOM 709 C C . ASN A 1 92 ? 1.506 -5.570 -8.291 1.00 89.75 92 ASN A C 1
ATOM 711 O O . ASN A 1 92 ? 1.066 -5.620 -7.144 1.00 89.75 92 ASN A O 1
ATOM 715 N N . LEU A 1 93 ? 0.714 -5.362 -9.351 1.00 88.88 93 LEU A N 1
ATOM 716 C CA . LEU A 1 93 ? -0.736 -5.172 -9.259 1.00 88.88 93 LEU A CA 1
ATOM 717 C C . LEU A 1 93 ? -1.438 -6.407 -8.675 1.00 88.88 93 LEU A C 1
ATOM 719 O O . LEU A 1 93 ? -2.251 -6.274 -7.759 1.00 88.88 93 LEU A O 1
ATOM 723 N N . VAL A 1 94 ? -1.100 -7.605 -9.160 1.00 89.44 94 VAL A N 1
ATOM 724 C CA . VAL A 1 94 ? -1.699 -8.864 -8.684 1.00 89.44 94 VAL A CA 1
ATOM 725 C C . VAL A 1 94 ? -1.398 -9.088 -7.204 1.00 89.44 94 VAL A C 1
ATOM 727 O O . VAL A 1 94 ? -2.312 -9.347 -6.419 1.00 89.44 94 VAL A O 1
ATOM 730 N N . ILE A 1 95 ? -0.135 -8.937 -6.796 1.00 86.06 95 ILE A N 1
ATOM 731 C CA . ILE A 1 95 ? 0.266 -9.092 -5.390 1.00 86.06 95 ILE A CA 1
ATOM 732 C C . ILE A 1 95 ? -0.447 -8.056 -4.517 1.00 86.06 95 ILE A C 1
ATOM 734 O O . ILE A 1 95 ? -0.880 -8.378 -3.410 1.00 86.06 95 ILE A O 1
ATOM 738 N N . ASN A 1 96 ? -0.645 -6.840 -5.028 1.00 86.69 96 ASN A N 1
ATOM 739 C CA . ASN A 1 96 ? -1.389 -5.811 -4.319 1.00 86.69 96 ASN A CA 1
ATOM 740 C C . ASN A 1 96 ? -2.844 -6.160 -4.074 1.00 86.69 96 ASN A C 1
ATOM 742 O O . ASN A 1 96 ? -3.343 -6.011 -2.961 1.00 86.69 96 ASN A O 1
ATOM 746 N N . MET A 1 97 ? -3.520 -6.635 -5.115 1.00 85.56 97 MET A N 1
ATOM 747 C CA . MET A 1 97 ? -4.921 -7.029 -5.037 1.00 85.56 97 MET A CA 1
ATOM 748 C C . MET A 1 97 ? -5.104 -8.200 -4.066 1.00 85.56 97 MET A C 1
ATOM 750 O O . MET A 1 97 ? -6.009 -8.179 -3.227 1.00 85.56 97 MET A O 1
ATOM 754 N N . LEU A 1 98 ? -4.208 -9.188 -4.112 1.00 85.81 98 LEU A N 1
ATOM 755 C CA . LEU A 1 98 ? -4.204 -10.308 -3.168 1.00 85.81 98 LEU A CA 1
ATOM 756 C C . LEU A 1 98 ? -3.911 -9.844 -1.729 1.00 85.81 98 LEU A C 1
ATOM 758 O O . LEU A 1 98 ? -4.589 -10.260 -0.790 1.00 85.81 98 LEU A O 1
ATOM 762 N N . GLY A 1 99 ? -2.962 -8.925 -1.542 1.00 82.56 99 GLY A N 1
ATOM 763 C CA . GLY A 1 99 ? -2.665 -8.331 -0.238 1.00 82.56 99 GLY A CA 1
ATOM 764 C C . GLY A 1 99 ? -3.848 -7.544 0.331 1.00 82.56 99 GLY A C 1
ATOM 765 O O . GLY A 1 99 ? -4.227 -7.753 1.483 1.00 82.56 99 GLY A O 1
ATOM 766 N N . ALA A 1 100 ? -4.481 -6.693 -0.481 1.00 82.88 100 ALA A N 1
ATOM 767 C CA . ALA A 1 100 ? -5.624 -5.867 -0.093 1.00 82.88 100 ALA A CA 1
ATOM 768 C C . ALA A 1 100 ? -6.831 -6.714 0.336 1.00 82.88 100 ALA A C 1
ATOM 770 O O . ALA A 1 100 ? -7.449 -6.457 1.373 1.00 82.88 100 ALA A O 1
ATOM 771 N N . THR A 1 101 ? -7.153 -7.752 -0.433 1.00 80.56 101 THR A N 1
ATOM 772 C CA . THR A 1 101 ? -8.285 -8.648 -0.146 1.00 80.56 101 THR A CA 1
ATOM 773 C C . THR A 1 101 ? -8.079 -9.438 1.148 1.00 80.56 101 THR A C 1
ATOM 775 O O . THR A 1 101 ? -8.976 -9.498 1.987 1.00 80.56 101 THR A O 1
ATOM 778 N N . VAL A 1 102 ? -6.880 -9.967 1.398 1.00 85.00 102 VAL A N 1
ATOM 779 C CA . VAL A 1 102 ? -6.590 -10.681 2.655 1.00 85.00 102 VAL A CA 1
ATOM 780 C C . VAL A 1 102 ? -6.554 -9.726 3.855 1.00 85.00 102 VAL A C 1
ATOM 782 O O . VAL A 1 102 ? -7.073 -10.046 4.931 1.00 85.00 102 VAL A O 1
ATOM 785 N N . HIS A 1 103 ? -5.984 -8.528 3.700 1.00 80.38 103 HIS A N 1
ATOM 786 C CA . HIS A 1 103 ? -5.899 -7.566 4.802 1.00 80.38 103 HIS A CA 1
ATOM 787 C C . HIS A 1 103 ? -7.247 -6.972 5.214 1.00 80.38 103 HIS A C 1
ATOM 789 O O . HIS A 1 103 ? -7.454 -6.720 6.408 1.00 80.38 103 HIS A O 1
ATOM 795 N N . THR A 1 104 ? -8.160 -6.793 4.260 1.00 78.19 104 THR A N 1
ATOM 796 C CA . THR A 1 104 ? -9.535 -6.347 4.520 1.00 78.19 104 THR A CA 1
ATOM 797 C C . THR A 1 104 ? -10.361 -7.436 5.203 1.00 78.19 104 THR A C 1
ATOM 799 O O . THR A 1 104 ? -11.024 -7.137 6.197 1.00 78.19 104 THR A O 1
ATOM 802 N N . MET A 1 105 ? -10.245 -8.706 4.788 1.00 72.06 105 MET A N 1
ATOM 803 C CA . MET A 1 105 ? -10.896 -9.834 5.478 1.00 72.06 105 MET A CA 1
ATOM 804 C C . MET A 1 105 ? -10.469 -9.949 6.948 1.00 72.06 105 MET A C 1
ATOM 806 O O . MET A 1 105 ? -11.296 -10.214 7.821 1.00 72.06 105 MET A O 1
ATOM 810 N N . ARG A 1 106 ? -9.196 -9.674 7.257 1.00 77.25 106 ARG A N 1
ATOM 811 C CA . ARG A 1 106 ? -8.715 -9.654 8.646 1.00 77.25 106 ARG A CA 1
ATOM 812 C C . ARG A 1 106 ? -9.355 -8.536 9.478 1.00 77.25 106 ARG A C 1
ATOM 814 O O . ARG A 1 106 ? -9.637 -8.754 10.653 1.00 77.25 106 ARG A O 1
ATOM 821 N N . LEU A 1 107 ? -9.539 -7.339 8.915 1.00 73.75 107 LEU A N 1
ATOM 822 C CA . LEU A 1 107 ? -10.221 -6.238 9.615 1.00 73.75 107 LEU A CA 1
ATOM 823 C C . LEU A 1 107 ? -11.706 -6.552 9.815 1.00 73.75 107 LEU A C 1
ATOM 825 O O . LEU A 1 107 ? -12.196 -6.415 10.927 1.00 73.75 107 LEU A O 1
ATOM 829 N N . GLN A 1 108 ? -12.387 -7.074 8.792 1.00 70.94 108 GLN A N 1
ATOM 830 C CA . GLN A 1 108 ? -13.790 -7.500 8.879 1.00 70.94 108 GLN A CA 1
ATOM 831 C C . GLN A 1 108 ? -14.014 -8.510 10.014 1.00 70.94 108 GLN A C 1
ATOM 833 O O . GLN A 1 108 ? -14.910 -8.330 10.835 1.00 70.94 108 GLN A O 1
ATOM 838 N N . PHE A 1 109 ? -13.150 -9.522 10.131 1.00 59.94 109 PHE A N 1
ATOM 839 C CA . PHE A 1 109 ? -13.274 -10.501 11.209 1.00 59.94 109 PHE A CA 1
ATOM 840 C C . PHE A 1 109 ? -12.990 -9.918 12.604 1.00 59.94 109 PHE A C 1
ATOM 842 O O . PHE A 1 109 ? -13.617 -10.325 13.577 1.00 59.94 109 PHE A O 1
ATOM 849 N N . TYR A 1 110 ? -12.054 -8.976 12.725 1.00 63.25 110 TYR A N 1
ATOM 850 C CA . TYR A 1 110 ? -11.608 -8.477 14.029 1.00 63.25 110 TYR A CA 1
ATOM 851 C C . TYR A 1 110 ? -12.422 -7.277 14.540 1.00 63.25 110 TYR A C 1
ATOM 853 O O . TYR A 1 110 ? -12.763 -7.214 15.719 1.00 63.25 110 TYR A O 1
ATOM 861 N N . GLU A 1 111 ? -12.767 -6.323 13.676 1.00 64.12 111 GLU A N 1
ATOM 862 C CA . GLU A 1 111 ? -13.543 -5.133 14.050 1.00 64.12 111 GLU A CA 1
ATOM 863 C C . GLU A 1 111 ? -15.053 -5.387 14.022 1.00 64.12 111 GLU A C 1
ATOM 865 O O . GLU A 1 111 ? -15.768 -4.886 14.891 1.00 64.12 111 GLU A O 1
ATOM 870 N N . PHE A 1 112 ? -15.551 -6.169 13.056 1.00 57.91 112 PHE A N 1
ATOM 871 C CA . PHE A 1 112 ? -16.992 -6.331 12.855 1.00 57.91 112 PHE A CA 1
ATOM 872 C C . PHE A 1 112 ? -17.590 -7.405 13.774 1.00 57.91 112 PHE A C 1
ATOM 874 O O . PHE A 1 112 ? -18.628 -7.170 14.391 1.00 57.91 112 PHE A O 1
ATOM 881 N N . PHE A 1 113 ? -16.926 -8.550 13.968 1.00 56.41 113 PHE A N 1
ATOM 882 C CA . PHE A 1 113 ? -17.464 -9.589 14.858 1.00 56.41 113 PHE A CA 1
ATOM 883 C C . PHE A 1 113 ? -17.405 -9.211 16.337 1.00 56.41 113 PHE A C 1
ATOM 885 O O . PHE A 1 113 ? -18.336 -9.519 17.073 1.00 56.41 113 PHE A O 1
ATOM 892 N N . THR A 1 114 ? -16.398 -8.453 16.763 1.00 58.12 114 THR A N 1
ATOM 893 C CA . THR A 1 114 ? -16.276 -8.028 18.167 1.00 58.12 114 THR A CA 1
ATOM 894 C C . THR A 1 114 ? -17.249 -6.898 18.536 1.00 58.12 114 THR A C 1
ATOM 896 O O . THR A 1 114 ? -17.607 -6.763 19.703 1.00 58.12 114 THR A O 1
ATOM 899 N N . LYS A 1 115 ? -17.710 -6.093 17.561 1.00 59.97 115 LYS A N 1
ATOM 900 C CA . LYS A 1 115 ? -18.691 -5.010 17.785 1.00 59.97 115 LYS A CA 1
ATOM 901 C C . LYS A 1 115 ? -20.145 -5.406 17.494 1.00 59.97 115 LYS A C 1
ATOM 903 O O . LYS A 1 115 ? -21.036 -4.869 18.146 1.00 59.97 115 LYS A O 1
ATOM 908 N N . PHE A 1 116 ? -20.402 -6.316 16.549 1.00 55.97 116 PHE A N 1
ATOM 909 C CA . PHE A 1 116 ? -21.764 -6.624 16.078 1.00 55.97 116 PHE A CA 1
ATOM 910 C C . PHE A 1 116 ? -22.250 -8.048 16.381 1.00 55.97 116 PHE A C 1
ATOM 912 O O . PHE A 1 116 ? -23.457 -8.286 16.321 1.00 55.97 116 PHE A O 1
ATOM 919 N N . ILE A 1 117 ? -21.371 -8.992 16.752 1.00 53.69 117 ILE A N 1
ATOM 920 C CA . ILE A 1 117 ? -21.805 -10.315 17.221 1.00 53.69 117 ILE A CA 1
ATOM 921 C C . ILE A 1 117 ? -21.831 -10.334 18.742 1.00 53.69 117 ILE A C 1
ATOM 923 O O . ILE A 1 117 ? -20.810 -10.387 19.421 1.00 53.69 117 ILE A O 1
ATOM 927 N N . ARG A 1 118 ? -23.045 -10.369 19.287 1.00 57.59 118 ARG A N 1
ATOM 928 C CA . ARG A 1 118 ? -23.281 -10.767 20.671 1.00 57.59 118 ARG A CA 1
ATOM 929 C C . ARG A 1 118 ? -23.122 -12.290 20.733 1.00 57.59 118 ARG A C 1
ATOM 931 O O . ARG A 1 118 ? -23.949 -13.018 20.187 1.00 57.59 118 ARG A O 1
ATOM 938 N N . THR A 1 119 ? -22.053 -12.784 21.351 1.00 54.00 119 THR A N 1
ATOM 939 C CA . THR A 1 119 ? -21.834 -14.218 21.598 1.00 54.00 119 THR A CA 1
ATOM 940 C C . THR A 1 119 ? -22.937 -14.740 22.524 1.00 54.00 119 THR A C 1
ATOM 942 O O . THR A 1 119 ? -22.854 -14.609 23.741 1.00 54.00 119 THR A O 1
ATOM 945 N N . GLY A 1 120 ? -24.026 -15.258 21.944 1.00 62.19 120 GLY A N 1
ATOM 946 C CA . GLY A 1 120 ? -25.174 -15.759 22.711 1.00 62.19 120 GLY A CA 1
ATOM 947 C C . GLY A 1 120 ? -26.497 -15.887 21.947 1.00 62.19 120 GLY A C 1
ATOM 948 O O . GLY A 1 120 ? -27.552 -15.729 22.552 1.00 62.19 120 GLY A O 1
ATOM 949 N N . GLY A 1 121 ? -26.479 -16.123 20.631 1.00 59.53 121 GLY A N 1
ATOM 950 C CA . GLY A 1 121 ? -27.697 -16.421 19.869 1.00 59.53 121 GLY A CA 1
ATOM 951 C C . GLY A 1 121 ? -28.026 -17.915 19.906 1.00 59.53 121 GLY A C 1
ATOM 952 O O . GLY A 1 121 ? -27.175 -18.738 19.571 1.00 59.53 121 GLY A O 1
ATOM 953 N N . HIS A 1 122 ? -29.251 -18.284 20.293 1.00 62.59 122 HIS A N 1
ATOM 954 C CA . HIS A 1 122 ? -29.731 -19.659 20.144 1.00 62.59 122 HIS A CA 1
ATOM 955 C C . HIS A 1 122 ? -29.830 -20.025 18.659 1.00 62.59 122 HIS A C 1
ATOM 957 O O . HIS A 1 122 ? -30.465 -19.315 17.880 1.00 62.59 122 HIS A O 1
ATOM 963 N N . TYR A 1 123 ? -29.235 -21.158 18.275 1.00 60.97 123 TYR A N 1
ATOM 964 C CA . TYR A 1 123 ? -29.434 -21.744 16.953 1.00 60.97 123 TYR A CA 1
ATOM 965 C C . TYR A 1 123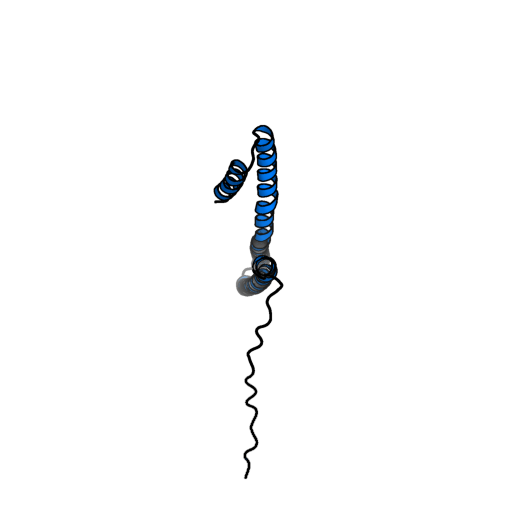 ? -30.929 -21.984 16.728 1.00 60.97 123 TYR A C 1
ATOM 967 O O . TYR A 1 123 ? -31.562 -22.740 17.468 1.00 60.97 123 TYR A O 1
ATOM 975 N N . PHE A 1 124 ? -31.493 -21.348 15.701 1.00 59.22 124 PHE A N 1
ATOM 976 C CA . PHE A 1 124 ? -32.860 -21.607 15.274 1.00 59.22 124 PHE A CA 1
ATOM 977 C C . PHE A 1 124 ? -32.954 -23.055 14.775 1.00 59.22 1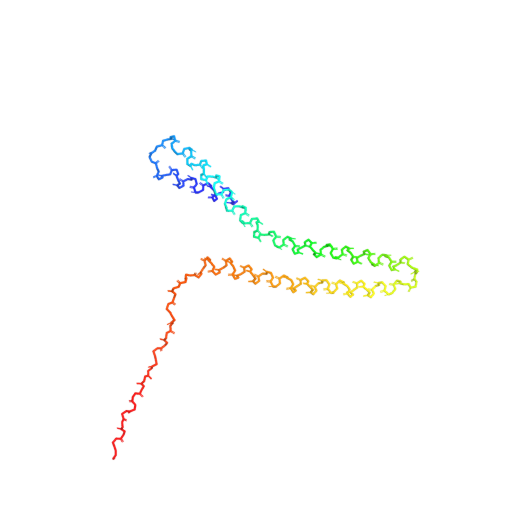24 PHE A C 1
ATOM 979 O O . PHE A 1 124 ? -32.494 -23.382 13.681 1.00 59.22 124 PHE A O 1
ATOM 986 N N . LYS A 1 125 ? -33.513 -23.944 15.603 1.00 61.62 125 LYS A N 1
ATOM 987 C CA . LYS A 1 125 ? -33.914 -25.293 15.195 1.00 61.62 125 LYS A CA 1
ATOM 988 C C . LYS A 1 125 ? -35.308 -25.179 14.571 1.00 61.62 125 LYS A C 1
ATOM 990 O O . LYS A 1 125 ? -36.254 -24.924 15.317 1.00 61.62 125 LYS A O 1
ATOM 995 N N . PRO A 1 126 ? -35.467 -25.350 13.247 1.00 70.50 126 PRO A N 1
ATOM 996 C CA . PRO A 1 126 ? -36.795 -25.374 12.651 1.00 70.50 126 PRO A CA 1
ATOM 997 C C . PRO A 1 126 ? -37.610 -26.512 13.274 1.00 70.50 126 PRO A C 1
ATOM 999 O O . PRO A 1 126 ? -37.094 -27.615 13.487 1.00 70.50 126 PRO A O 1
ATOM 1002 N N . LEU A 1 127 ? -38.878 -26.237 13.585 1.00 61.50 127 LEU A N 1
ATOM 1003 C CA . LEU A 1 127 ? -39.812 -27.234 14.099 1.00 61.50 127 LEU A CA 1
ATOM 1004 C C . LEU A 1 127 ? -39.999 -28.309 13.016 1.00 61.50 127 LEU A C 1
ATOM 1006 O O . LEU A 1 127 ? -40.687 -28.101 12.019 1.00 61.50 127 LEU A O 1
ATOM 1010 N N . LYS A 1 128 ? -39.339 -29.459 13.174 1.00 59.97 128 LYS A N 1
ATOM 1011 C CA . LYS A 1 128 ? -39.592 -30.623 12.326 1.00 59.97 128 LYS A CA 1
ATOM 1012 C C . LYS A 1 128 ? -40.971 -31.156 12.711 1.00 59.97 128 LYS A C 1
ATOM 1014 O O . LYS A 1 128 ? -41.116 -31.762 13.770 1.00 59.97 128 LYS A O 1
ATOM 1019 N N . ASN A 1 129 ? -41.975 -30.926 11.867 1.00 51.56 129 ASN A N 1
ATOM 1020 C CA . ASN A 1 129 ? -43.261 -31.606 11.981 1.00 51.56 129 ASN A CA 1
ATOM 1021 C C . ASN A 1 129 ? -43.017 -33.107 11.800 1.00 51.56 129 ASN A C 1
ATOM 1023 O O . ASN A 1 129 ? -42.826 -33.595 10.686 1.00 51.56 129 ASN A O 1
ATOM 1027 N N . PHE A 1 130 ? -42.987 -33.847 12.905 1.00 55.44 130 PHE A N 1
ATOM 1028 C CA . PHE A 1 130 ? -43.119 -35.294 12.866 1.00 55.44 130 PHE A CA 1
ATOM 1029 C C . PHE A 1 130 ? -44.578 -35.588 12.539 1.00 55.44 130 PHE A C 1
ATOM 1031 O O . PHE A 1 130 ? -45.420 -35.673 13.430 1.00 55.44 130 PHE A O 1
ATOM 1038 N N . VAL A 1 13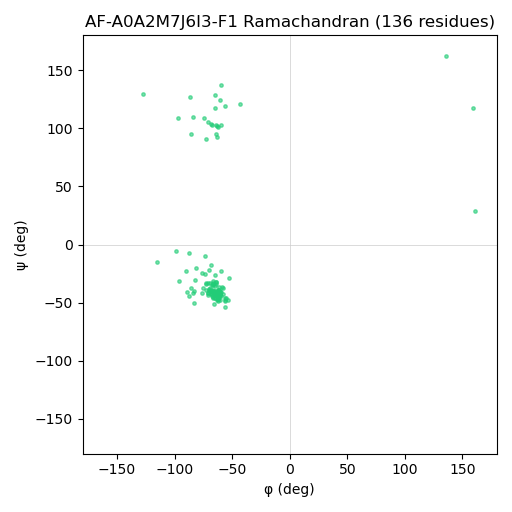1 ? -44.888 -35.706 11.248 1.00 58.66 131 VAL A N 1
ATOM 1039 C CA . VAL A 1 131 ? -46.132 -36.342 10.820 1.00 58.66 131 VAL A CA 1
ATOM 1040 C C . VAL A 1 131 ? -46.020 -37.798 11.267 1.00 58.66 131 VAL A C 1
ATOM 1042 O O . VAL A 1 131 ? -45.351 -38.618 10.640 1.00 58.66 131 VAL A O 1
ATOM 1045 N N . LYS A 1 132 ? -46.577 -38.087 12.444 1.00 50.09 132 LYS A N 1
ATOM 1046 C CA . LYS A 1 132 ? -46.751 -39.437 12.962 1.00 50.09 132 LYS A CA 1
ATOM 1047 C C . LYS A 1 132 ? -47.783 -40.094 12.053 1.00 50.09 132 LYS A C 1
ATOM 1049 O O . LYS A 1 132 ? -48.964 -39.775 12.147 1.00 50.09 132 LYS A O 1
ATOM 1054 N N . TYR A 1 133 ? -47.328 -40.945 11.136 1.00 54.50 133 TYR A N 1
ATOM 1055 C CA . TYR A 1 133 ? -48.211 -41.799 10.353 1.00 54.50 133 TYR A CA 1
ATOM 1056 C C . TYR A 1 133 ? -48.988 -42.677 11.339 1.00 54.50 133 TYR A C 1
ATOM 1058 O O . TYR A 1 133 ? -48.435 -43.596 11.941 1.00 54.50 133 TYR A O 1
ATOM 1066 N N . SER A 1 134 ? -50.252 -42.320 11.570 1.00 45.78 134 SER A N 1
ATOM 1067 C CA . SER A 1 134 ? -51.237 -43.233 12.132 1.00 45.78 134 SER A CA 1
ATOM 1068 C C . SER A 1 134 ? -51.352 -44.391 11.153 1.00 45.78 134 SER A C 1
ATOM 1070 O O . SER A 1 134 ? -51.570 -44.166 9.963 1.00 45.78 134 SER A O 1
ATOM 1072 N N . SER A 1 135 ? -51.146 -45.603 11.655 1.00 46.03 135 SER A N 1
ATOM 1073 C CA . SER A 1 135 ? -51.417 -46.851 10.956 1.00 46.03 135 SER A CA 1
ATOM 1074 C C . SER A 1 135 ? -52.759 -46.758 10.237 1.00 46.03 135 SER A C 1
ATOM 1076 O O . SER A 1 135 ? -53.784 -46.509 10.873 1.00 46.03 135 SER A O 1
ATOM 1078 N N . LEU A 1 136 ? -52.730 -46.929 8.917 1.00 54.59 136 LEU A N 1
ATOM 1079 C CA . LEU A 1 136 ? -53.917 -47.264 8.150 1.00 54.59 136 LEU A CA 1
ATOM 1080 C C . LEU A 1 136 ? -54.299 -48.682 8.564 1.00 54.59 136 LEU A C 1
ATOM 1082 O O . LEU A 1 136 ? -53.614 -49.645 8.231 1.00 54.59 136 LEU A O 1
ATOM 1086 N N . GLU A 1 137 ? -55.331 -48.748 9.391 1.00 51.44 137 GLU A N 1
ATOM 1087 C CA . GLU A 1 137 ? -56.094 -49.945 9.700 1.00 51.44 137 GLU A CA 1
ATOM 1088 C C . GLU A 1 137 ? -56.802 -50.384 8.406 1.00 51.44 137 GLU A C 1
ATOM 1090 O O . GLU A 1 137 ? -57.582 -49.620 7.830 1.00 51.44 137 GLU A O 1
ATOM 1095 N N . ILE A 1 138 ? -56.454 -51.577 7.918 1.00 43.47 138 ILE A N 1
ATOM 1096 C CA . ILE A 1 138 ? -57.245 -52.401 6.995 1.00 43.47 138 ILE A CA 1
ATOM 1097 C C . ILE A 1 138 ? -57.261 -53.800 7.598 1.00 43.47 138 ILE A C 1
ATOM 1099 O O . ILE A 1 138 ? -56.165 -54.258 7.999 1.00 43.47 138 ILE A O 1
#

Mean predicted aligned error: 15.69 Å